Protein AF-A0A0K8RC76-F1 (afdb_monomer_lite)

Organism: Ixodes ricinus (NCBI:txid34613)

Foldseek 3Di:
DLVVLVVPDDLDDDADDPADEAEADAQVQVVVVVCCVVQDHPPVHAYEYAANLHAPHLRSVVSVVVLSVSCVVCVNRYHYHYDPCPDPVNCVVRCVVVSCCVPPNDPVPPDD

Sequence (112 aa):
MVCRLLLEECNIQPVSTPVTVCGDIHGQFYDLEELFRTGGQVPETNYIFLGDFVDRGYYSLETFTRLLTLKAKWPDRITLLRGNYESRQITQVYGFYDECQTKYGQIDKIRT

Structure (mmCIF, N/CA/C/O backbone):
data_AF-A0A0K8RC76-F1
#
_entry.id   AF-A0A0K8RC76-F1
#
loop_
_atom_site.group_PDB
_atom_site.id
_atom_site.type_symbol
_atom_site.label_atom_id
_atom_site.label_alt_id
_atom_site.label_comp_id
_atom_site.label_asym_id
_atom_site.label_entity_id
_atom_site.label_seq_id
_atom_site.pdbx_PDB_ins_code
_atom_site.Cartn_x
_atom_site.Cartn_y
_atom_site.Cartn_z
_atom_site.occupancy
_atom_site.B_iso_or_equiv
_atom_site.auth_seq_id
_atom_site.auth_comp_id
_atom_site.auth_asym_id
_atom_site.auth_atom_id
_atom_site.pdbx_PDB_model_num
ATOM 1 N N . MET A 1 1 ? 13.057 -3.753 9.218 1.00 61.25 1 MET A N 1
ATOM 2 C CA . MET A 1 1 ? 11.941 -3.490 10.153 1.00 61.25 1 MET A CA 1
ATOM 3 C C . MET A 1 1 ? 10.617 -3.934 9.543 1.00 61.25 1 MET A C 1
ATOM 5 O O . MET A 1 1 ? 10.069 -4.911 10.024 1.00 61.25 1 MET A O 1
ATOM 9 N N . VAL A 1 2 ? 10.177 -3.334 8.429 1.00 73.44 2 VAL A N 1
ATOM 10 C CA . VAL A 1 2 ? 8.896 -3.682 7.775 1.00 73.44 2 VAL A CA 1
ATOM 11 C C . VAL A 1 2 ? 8.828 -5.132 7.294 1.00 73.44 2 VAL A C 1
ATOM 13 O O . VAL A 1 2 ? 7.823 -5.788 7.514 1.00 73.44 2 VAL A O 1
ATOM 16 N N . CYS A 1 3 ? 9.919 -5.687 6.752 1.00 74.69 3 CYS A N 1
ATOM 17 C CA . CYS A 1 3 ? 9.930 -7.097 6.349 1.00 74.69 3 CYS A CA 1
ATOM 18 C C . CYS A 1 3 ? 9.644 -8.065 7.507 1.00 74.69 3 CYS A C 1
ATOM 20 O O . CYS A 1 3 ? 9.046 -9.100 7.267 1.00 74.69 3 CYS A O 1
ATOM 22 N N . ARG A 1 4 ? 10.052 -7.752 8.750 1.00 72.44 4 ARG A N 1
ATOM 23 C CA . ARG A 1 4 ? 9.713 -8.605 9.905 1.00 72.44 4 ARG A CA 1
ATOM 24 C C . ARG A 1 4 ? 8.228 -8.514 10.238 1.00 72.44 4 ARG A C 1
ATOM 26 O O . ARG A 1 4 ? 7.613 -9.553 10.399 1.00 72.44 4 ARG A O 1
ATOM 33 N N . LEU A 1 5 ? 7.667 -7.302 10.235 1.00 78.44 5 LEU A N 1
ATOM 34 C CA . LEU A 1 5 ? 6.230 -7.091 10.448 1.00 78.44 5 LEU A CA 1
ATOM 35 C C . LEU A 1 5 ? 5.397 -7.898 9.443 1.00 78.44 5 LEU A C 1
ATOM 37 O O . LEU A 1 5 ? 4.496 -8.620 9.838 1.00 78.44 5 LEU A O 1
ATOM 41 N N . LEU A 1 6 ? 5.756 -7.845 8.157 1.00 78.62 6 LEU A N 1
ATOM 42 C CA . LEU A 1 6 ? 5.054 -8.592 7.107 1.00 78.62 6 LEU A CA 1
ATOM 43 C C . LEU A 1 6 ? 5.265 -10.116 7.190 1.00 78.62 6 LEU A C 1
ATOM 45 O O . LEU A 1 6 ? 4.425 -10.870 6.719 1.00 78.62 6 LEU A O 1
ATOM 49 N N . LEU A 1 7 ? 6.385 -10.587 7.750 1.00 77.44 7 LEU A N 1
ATOM 50 C CA . LEU A 1 7 ? 6.650 -12.022 7.938 1.00 77.44 7 LEU A CA 1
ATOM 51 C C . LEU A 1 7 ? 5.913 -12.608 9.148 1.00 77.44 7 LEU A C 1
ATOM 53 O O . LEU A 1 7 ? 5.631 -13.802 9.166 1.00 77.44 7 LEU A O 1
ATOM 57 N N . GLU A 1 8 ? 5.652 -11.789 10.163 1.00 82.25 8 GLU A N 1
ATOM 58 C CA . GLU A 1 8 ? 4.896 -12.174 11.361 1.00 82.25 8 GLU A CA 1
ATOM 59 C C . GLU A 1 8 ? 3.378 -12.170 11.107 1.00 82.25 8 GLU A C 1
ATOM 61 O O . GLU A 1 8 ? 2.611 -12.767 11.863 1.00 82.25 8 GLU A O 1
ATOM 66 N N . GLU A 1 9 ? 2.939 -11.526 10.026 1.00 83.25 9 GLU A N 1
ATOM 67 C CA . GLU A 1 9 ? 1.543 -11.444 9.626 1.00 83.25 9 GLU A CA 1
ATOM 68 C C . GLU A 1 9 ? 0.983 -12.777 9.106 1.00 83.25 9 GLU A C 1
ATOM 70 O O . GLU A 1 9 ? 1.600 -13.504 8.329 1.00 83.25 9 GLU A O 1
ATOM 75 N N . CYS A 1 10 ? -0.245 -13.095 9.522 1.00 83.38 10 CYS A N 1
ATOM 76 C CA . CYS A 1 10 ? -0.993 -14.238 9.009 1.00 83.38 10 CYS A CA 1
ATOM 77 C C . CYS A 1 10 ? -1.355 -14.062 7.526 1.00 83.38 10 CYS A C 1
ATOM 79 O O . CYS A 1 10 ? -1.639 -12.956 7.066 1.00 83.38 10 CYS A O 1
ATOM 81 N N . ASN A 1 11 ? -1.474 -15.181 6.805 1.00 82.62 11 ASN A N 1
ATOM 82 C CA . ASN A 1 11 ? -1.929 -15.194 5.406 1.00 82.62 11 ASN A CA 1
ATOM 83 C C . ASN A 1 11 ? -3.331 -14.587 5.220 1.00 82.62 11 ASN A C 1
ATOM 85 O O . ASN A 1 11 ? -3.655 -14.096 4.143 1.00 82.62 11 ASN A O 1
ATOM 89 N N . ILE A 1 12 ? -4.170 -14.653 6.259 1.00 84.75 12 ILE A N 1
ATOM 90 C CA . ILE A 1 12 ? -5.499 -14.043 6.298 1.00 84.75 12 ILE A CA 1
ATOM 91 C C . ILE A 1 12 ? -5.464 -12.968 7.378 1.00 84.75 12 ILE A C 1
ATOM 93 O O . ILE A 1 12 ? -5.283 -13.279 8.555 1.00 84.75 12 ILE A O 1
ATOM 97 N N . GLN A 1 13 ? -5.630 -11.715 6.965 1.00 84.38 13 GLN A N 1
ATOM 98 C CA . GLN A 1 13 ? -5.623 -10.566 7.862 1.00 84.38 13 GLN A CA 1
ATOM 99 C C . GLN A 1 13 ? -7.056 -10.212 8.274 1.00 84.38 13 GLN A C 1
ATOM 101 O O . GLN A 1 13 ? -7.863 -9.870 7.405 1.00 84.38 13 GLN A O 1
ATOM 106 N N . PRO A 1 14 ? -7.412 -10.300 9.569 1.00 86.06 14 PRO A N 1
ATOM 107 C CA . PRO A 1 14 ? -8.691 -9.796 10.044 1.00 86.06 14 PRO A CA 1
ATOM 108 C C . PRO A 1 14 ? -8.673 -8.264 10.014 1.00 86.06 14 PRO A C 1
ATOM 110 O O . PRO A 1 14 ? -7.745 -7.642 10.527 1.00 86.06 14 PRO A O 1
ATOM 113 N N . VAL A 1 15 ? -9.701 -7.648 9.427 1.00 86.75 15 VAL A N 1
ATOM 114 C CA . VAL A 1 15 ? -9.781 -6.186 9.281 1.00 86.75 15 VAL A CA 1
ATOM 115 C C . VAL A 1 15 ? -11.105 -5.671 9.830 1.00 86.75 15 VAL A C 1
ATOM 117 O O . VAL A 1 15 ? -12.162 -6.239 9.558 1.00 86.75 15 VAL A O 1
ATOM 120 N N . SER A 1 16 ? -11.043 -4.590 10.607 1.00 85.69 16 SER A N 1
ATOM 121 C CA . SER A 1 16 ? -12.209 -3.982 11.253 1.00 85.69 16 SER A CA 1
ATOM 122 C C . SER A 1 16 ? -12.716 -2.778 10.464 1.00 85.69 16 SER A C 1
ATOM 124 O O . SER A 1 16 ? -11.946 -1.899 10.078 1.00 85.69 16 SER A O 1
ATOM 126 N N . THR A 1 17 ? -14.030 -2.712 10.261 1.00 87.50 17 THR A N 1
ATOM 127 C CA . THR A 1 17 ? -14.698 -1.580 9.607 1.00 87.50 17 THR A CA 1
ATOM 128 C C . THR A 1 17 ? -14.747 -0.343 10.516 1.00 87.50 17 THR A C 1
ATOM 130 O O . THR A 1 17 ? -14.835 -0.507 11.736 1.00 87.50 17 THR A O 1
ATOM 133 N N . PRO A 1 18 ? -14.795 0.883 9.962 1.00 90.38 18 PRO A N 1
ATOM 134 C CA . PRO A 1 18 ? -14.778 1.225 8.535 1.00 90.38 18 PRO A CA 1
ATOM 135 C C . PRO A 1 18 ? -13.375 1.100 7.920 1.00 90.38 18 PRO A C 1
ATOM 137 O O . PRO A 1 18 ? -12.371 1.290 8.605 1.00 90.38 18 PRO A O 1
ATOM 140 N N . VAL A 1 19 ? -13.310 0.755 6.631 1.00 91.44 19 VAL A N 1
ATOM 141 C CA . VAL A 1 19 ? -12.050 0.562 5.901 1.00 91.44 19 VAL A CA 1
ATOM 142 C C . VAL A 1 19 ? -12.193 0.990 4.445 1.00 91.44 19 VAL A C 1
ATOM 144 O O . VAL A 1 19 ? -13.233 0.757 3.828 1.00 91.44 19 VAL A O 1
ATOM 147 N N . THR A 1 20 ? -11.140 1.592 3.903 1.00 93.31 20 THR A N 1
ATOM 148 C CA . THR A 1 20 ? -11.031 1.960 2.492 1.00 93.31 20 THR A CA 1
ATOM 149 C C . THR A 1 20 ? -10.229 0.889 1.763 1.00 93.31 20 THR A C 1
ATOM 151 O O . THR A 1 20 ? -9.080 0.610 2.110 1.00 93.31 20 THR A O 1
ATOM 154 N N . VAL A 1 21 ? -10.840 0.264 0.757 1.00 91.94 21 VAL A N 1
ATOM 155 C CA . VAL A 1 21 ? -10.200 -0.778 -0.056 1.00 91.94 21 VAL A CA 1
ATOM 156 C C . VAL A 1 21 ? -9.664 -0.156 -1.339 1.00 91.94 21 VAL A C 1
ATOM 158 O O . VAL A 1 21 ? -10.400 0.517 -2.057 1.00 91.94 21 VAL A O 1
ATOM 161 N N . CYS A 1 22 ? -8.387 -0.391 -1.617 1.00 92.12 22 CYS A N 1
ATOM 162 C CA . CYS A 1 22 ? -7.654 0.156 -2.751 1.00 92.12 22 CYS A CA 1
ATOM 163 C C . CYS A 1 22 ? -7.194 -0.984 -3.660 1.00 92.12 22 CYS A C 1
ATOM 165 O O . CYS A 1 22 ? -6.632 -1.971 -3.179 1.00 92.12 22 CYS A O 1
ATOM 167 N N . GLY A 1 23 ? -7.447 -0.839 -4.959 1.00 89.06 23 GLY A N 1
ATOM 168 C CA . GLY A 1 23 ? -6.955 -1.755 -5.986 1.00 89.06 23 GLY A CA 1
ATOM 169 C C . GLY A 1 23 ? -5.549 -1.392 -6.462 1.00 89.06 23 GLY A C 1
ATOM 170 O O . GLY A 1 23 ? -4.771 -0.780 -5.728 1.00 89.06 23 GLY A O 1
ATOM 171 N N . ASP A 1 24 ? -5.269 -1.769 -7.702 1.00 85.88 24 ASP A N 1
ATOM 172 C CA . ASP A 1 24 ? -3.971 -1.654 -8.365 1.00 85.88 24 ASP A CA 1
ATOM 173 C C . ASP A 1 24 ? -3.488 -0.195 -8.434 1.00 85.88 24 ASP A C 1
ATOM 175 O O . ASP A 1 24 ? -4.263 0.718 -8.737 1.00 85.88 24 ASP A O 1
ATOM 179 N N . ILE A 1 25 ? -2.193 0.027 -8.179 1.00 84.25 25 ILE A N 1
ATOM 180 C CA . ILE A 1 25 ? -1.569 1.362 -8.248 1.00 84.25 25 ILE A CA 1
ATOM 181 C C . ILE A 1 25 ? -0.597 1.468 -9.424 1.00 84.25 25 ILE A C 1
ATOM 183 O O . ILE A 1 25 ? -0.485 2.537 -10.022 1.00 84.25 25 ILE A O 1
ATOM 187 N N . HIS A 1 26 ? 0.132 0.394 -9.748 1.00 85.44 26 HIS A N 1
ATOM 188 C CA . HIS A 1 26 ? 1.056 0.348 -10.888 1.00 85.44 26 HIS A CA 1
ATOM 189 C C . HIS A 1 26 ? 2.034 1.540 -10.963 1.00 85.44 26 HIS A C 1
ATOM 191 O O . HIS A 1 26 ? 2.209 2.176 -12.004 1.00 85.44 26 HIS A O 1
ATOM 197 N N . GLY A 1 27 ? 2.660 1.895 -9.837 1.00 78.50 27 GLY A N 1
ATOM 198 C CA . GLY A 1 27 ? 3.662 2.964 -9.779 1.00 78.50 27 GLY A CA 1
ATOM 199 C C . GLY A 1 27 ? 3.154 4.380 -10.080 1.00 78.50 27 GLY A C 1
ATOM 200 O O . GLY A 1 27 ? 3.956 5.258 -10.417 1.00 78.50 27 GLY A O 1
ATOM 201 N N . GLN A 1 28 ? 1.848 4.624 -9.957 1.00 85.50 28 GLN A N 1
ATOM 202 C CA . GLN A 1 28 ? 1.226 5.944 -10.082 1.00 85.50 28 GLN A CA 1
ATOM 203 C C . GLN A 1 28 ? 1.259 6.717 -8.750 1.00 85.50 28 GLN A C 1
ATOM 205 O O . GLN A 1 28 ? 0.256 6.866 -8.054 1.00 85.50 28 GLN A O 1
ATOM 210 N N . PHE A 1 29 ? 2.435 7.234 -8.385 1.00 87.75 29 PHE A N 1
ATOM 211 C CA . PHE A 1 29 ? 2.658 7.872 -7.079 1.00 87.75 29 PHE A CA 1
ATOM 212 C C . PHE A 1 29 ? 1.726 9.062 -6.782 1.00 87.75 29 PHE A C 1
ATOM 214 O O . PHE A 1 29 ? 1.234 9.205 -5.665 1.00 87.75 29 PHE A O 1
ATOM 221 N N . TYR A 1 30 ? 1.466 9.923 -7.768 1.00 89.62 30 TYR A N 1
ATOM 222 C CA . TYR A 1 30 ? 0.616 11.101 -7.566 1.00 89.62 30 TYR A CA 1
ATOM 223 C C . TYR A 1 30 ? -0.855 10.731 -7.355 1.00 89.62 30 TYR A C 1
ATOM 225 O O . TYR A 1 30 ? -1.524 11.349 -6.529 1.00 89.62 30 TYR A O 1
ATOM 233 N N . ASP A 1 31 ? -1.327 9.685 -8.036 1.00 89.38 31 ASP A N 1
ATOM 234 C CA . ASP A 1 31 ? -2.684 9.168 -7.857 1.00 89.38 31 ASP A CA 1
ATOM 235 C C . ASP A 1 31 ? -2.846 8.511 -6.479 1.00 89.38 31 ASP A C 1
ATOM 237 O O . ASP A 1 31 ? -3.891 8.650 -5.846 1.00 89.38 31 ASP A O 1
ATOM 241 N N . LEU A 1 32 ? -1.788 7.878 -5.953 1.00 89.88 32 LEU A N 1
ATOM 242 C CA . LEU A 1 32 ? -1.767 7.373 -4.578 1.00 89.88 32 LEU A CA 1
ATOM 243 C C . LEU A 1 32 ? -1.914 8.502 -3.541 1.00 89.88 32 LEU A C 1
ATOM 245 O O . LEU A 1 32 ? -2.652 8.353 -2.567 1.00 89.88 32 LEU A O 1
ATOM 249 N N . GLU A 1 33 ? -1.240 9.640 -3.720 1.00 91.44 33 GLU A N 1
ATOM 250 C CA . GLU A 1 33 ? -1.413 10.774 -2.802 1.00 91.44 33 GLU A CA 1
ATOM 251 C C . GLU A 1 33 ? -2.829 11.366 -2.892 1.00 91.44 33 GLU A C 1
ATOM 253 O O . GLU A 1 33 ? -3.414 11.711 -1.863 1.00 91.44 33 GLU A O 1
ATOM 258 N N . GLU A 1 34 ? -3.425 11.423 -4.086 1.00 91.88 34 GLU A N 1
ATOM 259 C CA . GLU A 1 34 ? -4.812 11.875 -4.252 1.00 91.88 34 GLU A CA 1
ATOM 260 C C . GLU A 1 34 ? -5.823 10.897 -3.632 1.00 91.88 34 GLU A C 1
ATOM 262 O O . GLU A 1 34 ? -6.808 11.317 -3.015 1.00 91.88 34 GLU A O 1
ATOM 267 N N . LEU A 1 35 ? -5.542 9.593 -3.697 1.00 91.62 35 LEU A N 1
ATOM 268 C CA . LEU A 1 35 ? -6.312 8.563 -3.007 1.00 91.62 35 LEU A CA 1
ATOM 269 C C . LEU A 1 35 ? -6.327 8.815 -1.496 1.00 91.62 35 LEU A C 1
ATOM 271 O O . LEU A 1 35 ? -7.398 8.775 -0.894 1.00 91.62 35 LEU A O 1
ATOM 275 N N . PHE A 1 36 ? -5.190 9.153 -0.881 1.00 91.00 36 PHE A N 1
ATOM 276 C CA . PHE A 1 36 ? -5.155 9.500 0.546 1.00 91.00 36 PHE A CA 1
ATOM 277 C C . PHE A 1 36 ? -5.880 10.813 0.867 1.00 91.00 36 PHE A C 1
ATOM 279 O O . PHE A 1 36 ? -6.453 10.951 1.949 1.00 91.00 36 PHE A O 1
ATOM 286 N N . ARG A 1 37 ? -5.885 11.784 -0.054 1.00 90.38 37 ARG A N 1
ATOM 287 C CA . ARG A 1 37 ? -6.651 13.031 0.117 1.00 90.38 37 ARG A CA 1
ATOM 288 C C . ARG A 1 37 ? -8.157 12.799 0.053 1.00 90.38 37 ARG A C 1
ATOM 290 O O . ARG A 1 37 ? -8.887 13.435 0.807 1.00 90.38 37 ARG A O 1
ATOM 297 N N . THR A 1 38 ? -8.602 11.889 -0.810 1.00 91.69 38 THR A N 1
ATOM 298 C CA . THR A 1 38 ? -10.026 11.595 -1.029 1.00 91.69 38 THR A CA 1
ATOM 299 C C . THR A 1 38 ? -10.572 10.591 -0.014 1.00 91.69 38 THR A C 1
ATOM 301 O O . THR A 1 38 ? -11.661 10.781 0.519 1.00 91.69 38 THR A O 1
ATOM 304 N N . GLY A 1 39 ? -9.819 9.526 0.268 1.00 86.62 39 GLY A N 1
ATOM 305 C CA . GLY A 1 39 ? -10.214 8.451 1.180 1.00 86.62 39 GLY A CA 1
ATOM 306 C C . GLY A 1 39 ? -10.066 8.800 2.660 1.00 86.62 39 GLY A C 1
ATOM 307 O O . GLY A 1 39 ? -10.685 8.146 3.493 1.00 86.62 39 GLY A O 1
ATOM 308 N N . GLY A 1 40 ? -9.285 9.835 2.986 1.00 91.12 40 GLY A N 1
ATOM 309 C CA . GLY A 1 40 ? -8.998 10.263 4.353 1.00 91.12 40 GLY A CA 1
ATOM 310 C C . GLY A 1 40 ? -7.571 9.927 4.784 1.00 91.12 40 GLY A C 1
ATOM 311 O O . GLY A 1 40 ? -6.986 8.924 4.373 1.00 91.12 40 GLY A O 1
ATOM 312 N N . GLN A 1 41 ? -6.978 10.773 5.622 1.00 88.06 41 GLN A N 1
ATOM 313 C CA . GLN A 1 41 ? -5.604 10.557 6.068 1.00 88.06 41 GLN A CA 1
ATOM 314 C C . GLN A 1 41 ? -5.509 9.436 7.116 1.00 88.06 41 GLN A C 1
ATOM 316 O O . GLN A 1 41 ? -6.472 9.075 7.795 1.00 88.06 41 GLN A O 1
ATOM 321 N N . VAL A 1 42 ? -4.320 8.842 7.190 1.00 86.00 42 VAL A N 1
ATOM 322 C CA . VAL A 1 42 ? -3.927 7.876 8.221 1.00 86.00 42 VAL A CA 1
ATOM 323 C C . VAL A 1 42 ? -3.388 8.690 9.405 1.00 86.00 42 VAL A C 1
ATOM 325 O O . VAL A 1 42 ? -2.540 9.560 9.168 1.00 86.00 42 VAL A O 1
ATOM 328 N N . PRO A 1 43 ? -3.784 8.410 10.663 1.00 87.50 43 PRO A N 1
ATOM 329 C CA . PRO A 1 43 ? -4.406 7.177 11.173 1.00 87.50 43 PRO A CA 1
ATOM 330 C C . PRO A 1 43 ? -5.937 7.140 11.256 1.00 87.50 43 PRO A C 1
ATOM 332 O O . PRO A 1 43 ? -6.479 6.140 11.727 1.00 87.50 43 PRO A O 1
ATOM 335 N N . GLU A 1 44 ? -6.638 8.195 10.857 1.00 89.00 44 GLU A N 1
ATOM 336 C CA . GLU A 1 44 ? -8.090 8.307 11.037 1.00 89.00 44 GLU A CA 1
ATOM 337 C C . GLU A 1 44 ? -8.863 7.287 10.188 1.00 89.00 44 GLU A C 1
ATOM 339 O O . GLU A 1 44 ? -9.952 6.861 10.571 1.00 89.00 44 GLU A O 1
ATOM 344 N N . THR A 1 45 ? -8.277 6.864 9.064 1.00 90.00 45 THR A N 1
ATOM 345 C CA . THR A 1 45 ? -8.857 5.893 8.129 1.00 90.00 45 THR A CA 1
ATOM 346 C C . THR A 1 45 ? -8.014 4.619 8.054 1.00 90.00 45 THR A C 1
ATOM 348 O O . THR A 1 45 ? -6.788 4.679 7.932 1.00 90.00 45 THR A O 1
ATOM 351 N N . ASN A 1 46 ? -8.671 3.455 8.101 1.00 92.00 46 ASN A N 1
ATOM 352 C CA . ASN A 1 46 ? -8.030 2.163 7.846 1.00 92.00 46 ASN A CA 1
ATOM 353 C C . ASN A 1 46 ? -7.961 1.908 6.335 1.00 92.00 46 ASN A C 1
ATOM 355 O O . ASN A 1 46 ? -8.941 2.157 5.632 1.00 92.00 46 ASN A O 1
ATOM 359 N N . TYR A 1 47 ? -6.861 1.335 5.853 1.00 93.56 47 TYR A N 1
ATOM 360 C CA . TYR A 1 47 ? -6.674 1.014 4.440 1.00 93.56 47 TYR A CA 1
ATOM 361 C C . TYR A 1 47 ? -6.325 -0.453 4.219 1.00 93.56 47 TYR A C 1
ATOM 363 O O . TYR A 1 47 ? -5.469 -1.007 4.910 1.00 93.56 47 TYR A O 1
ATOM 371 N N . ILE A 1 48 ? -6.935 -1.049 3.196 1.00 93.00 48 ILE A N 1
ATOM 3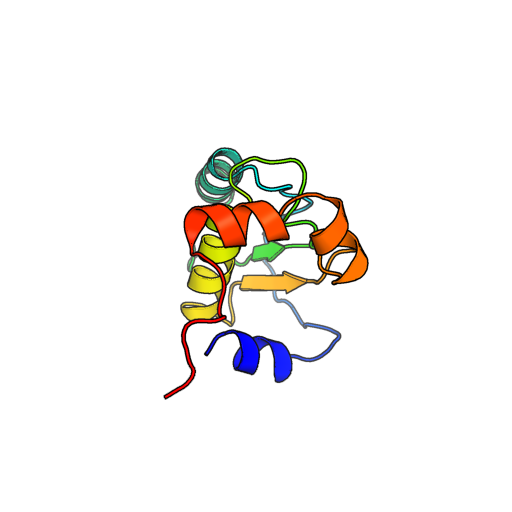72 C CA . ILE A 1 48 ? -6.534 -2.339 2.630 1.00 93.00 48 ILE A CA 1
ATOM 373 C C . ILE A 1 48 ? -6.100 -2.090 1.195 1.00 93.00 48 ILE A C 1
ATOM 375 O O . ILE A 1 48 ? -6.902 -1.627 0.390 1.00 93.00 48 ILE A O 1
ATOM 379 N N . PHE A 1 49 ? -4.864 -2.441 0.866 1.00 92.00 49 PHE A N 1
ATOM 380 C CA . PHE A 1 49 ? -4.398 -2.461 -0.512 1.00 92.00 49 PHE A CA 1
ATOM 381 C C . PHE A 1 49 ? -4.319 -3.897 -1.021 1.00 92.00 49 PHE A C 1
ATOM 383 O O . PHE A 1 49 ? -3.762 -4.763 -0.344 1.00 92.00 49 PHE A O 1
ATOM 390 N N . LEU A 1 50 ? -4.879 -4.139 -2.205 1.00 88.31 50 LEU A N 1
ATOM 391 C CA . LEU A 1 50 ? -5.057 -5.479 -2.767 1.00 88.31 50 LEU A CA 1
ATOM 392 C C . LEU A 1 50 ? -3.829 -6.028 -3.518 1.00 88.31 50 LEU A C 1
ATOM 394 O O . LEU A 1 50 ? -3.829 -7.208 -3.856 1.00 88.31 50 LEU A O 1
ATOM 398 N N . GLY A 1 51 ? -2.782 -5.224 -3.717 1.00 83.69 51 GLY A N 1
ATOM 399 C CA . GLY A 1 51 ? -1.564 -5.619 -4.430 1.00 83.69 51 GLY A CA 1
ATOM 400 C C . GLY A 1 51 ? -1.320 -4.772 -5.675 1.00 83.69 51 GLY A C 1
ATOM 401 O O . GLY A 1 51 ? -1.909 -3.701 -5.811 1.00 83.69 51 GLY A O 1
ATOM 402 N N . ASP A 1 52 ? -0.437 -5.241 -6.558 1.00 81.12 52 ASP A N 1
ATOM 403 C CA . ASP A 1 52 ? -0.086 -4.587 -7.825 1.00 81.12 52 ASP A CA 1
ATOM 404 C C . ASP A 1 52 ? 0.370 -3.127 -7.630 1.00 81.12 52 ASP A C 1
ATOM 406 O O . ASP A 1 52 ? -0.073 -2.165 -8.267 1.00 81.12 52 ASP A O 1
ATOM 410 N N . PHE A 1 53 ? 1.302 -2.972 -6.689 1.00 77.44 53 PHE A N 1
ATOM 411 C CA . PHE A 1 53 ? 1.913 -1.698 -6.317 1.00 77.44 53 PHE A CA 1
ATOM 412 C C . PHE A 1 53 ? 2.917 -1.215 -7.363 1.00 77.44 53 PHE A C 1
ATOM 414 O O . PHE A 1 53 ? 3.111 -0.009 -7.542 1.00 77.44 53 PHE A O 1
ATOM 421 N N . VAL A 1 54 ? 3.593 -2.173 -7.997 1.00 69.12 54 VAL A N 1
ATOM 422 C CA . VAL A 1 54 ? 4.745 -1.974 -8.878 1.00 69.12 54 VAL A CA 1
ATOM 423 C C . VAL A 1 54 ? 4.399 -2.279 -10.337 1.00 69.12 54 VAL A C 1
ATOM 425 O O . VAL A 1 54 ? 3.354 -2.857 -10.638 1.00 69.12 54 VAL A O 1
ATOM 428 N N . ASP A 1 55 ? 5.320 -1.896 -11.220 1.00 64.62 55 ASP A N 1
ATOM 429 C CA . ASP A 1 55 ? 5.289 -2.067 -12.674 1.00 64.62 55 ASP A CA 1
ATOM 430 C C . ASP A 1 55 ? 4.351 -1.100 -13.423 1.00 64.62 55 ASP A C 1
ATOM 432 O O . ASP A 1 55 ? 3.396 -0.557 -12.878 1.00 64.62 55 ASP A O 1
ATOM 436 N N . ARG A 1 56 ? 4.665 -0.864 -14.707 1.00 66.62 56 ARG A N 1
ATOM 437 C CA . ARG A 1 56 ? 4.029 0.081 -15.661 1.00 66.62 56 ARG A CA 1
ATOM 438 C C . ARG A 1 56 ? 4.239 1.578 -15.390 1.00 66.62 56 ARG A C 1
ATOM 440 O O . ARG A 1 56 ? 4.351 2.331 -16.356 1.00 66.62 56 ARG A O 1
ATOM 447 N N . GLY A 1 57 ? 4.317 2.011 -14.135 1.00 66.00 57 GLY A N 1
ATOM 448 C CA . GLY A 1 57 ? 4.582 3.405 -13.759 1.00 66.00 57 GLY A CA 1
ATOM 449 C C . GLY A 1 57 ? 6.064 3.720 -13.524 1.00 66.00 57 GLY A C 1
ATOM 450 O O . GLY A 1 57 ? 6.826 2.877 -13.057 1.00 66.00 57 GLY A O 1
ATOM 451 N N . TYR A 1 58 ? 6.465 4.970 -13.788 1.00 73.50 58 TYR A N 1
ATOM 452 C CA . TYR A 1 58 ? 7.839 5.474 -13.583 1.00 73.50 58 TYR A CA 1
ATOM 453 C C . TYR A 1 58 ? 8.208 5.754 -12.112 1.00 73.50 58 TYR A C 1
ATOM 455 O O . TYR A 1 58 ? 9.364 6.071 -11.820 1.00 73.50 58 TYR A O 1
ATOM 463 N N . TYR A 1 59 ? 7.228 5.681 -11.203 1.00 81.81 59 TYR A N 1
ATOM 464 C CA . TYR A 1 59 ? 7.378 5.989 -9.777 1.00 81.81 59 TYR A CA 1
ATOM 465 C C . TYR A 1 59 ? 7.002 4.792 -8.892 1.00 81.81 59 TYR A C 1
ATOM 467 O O . TYR A 1 59 ? 6.414 4.945 -7.813 1.00 81.81 59 TYR A O 1
ATOM 475 N N . SER A 1 60 ? 7.298 3.575 -9.361 1.00 79.56 60 SER A N 1
ATOM 476 C CA . SER A 1 60 ? 7.011 2.336 -8.625 1.00 79.56 60 SER A CA 1
ATOM 477 C C . SER A 1 60 ? 7.775 2.294 -7.304 1.00 79.56 60 SER A C 1
ATOM 479 O O . SER A 1 60 ? 7.231 1.897 -6.271 1.00 79.56 60 SER A O 1
ATOM 481 N N . LEU A 1 61 ? 9.016 2.781 -7.306 1.00 81.44 61 LEU A N 1
ATOM 482 C CA . LEU A 1 61 ? 9.848 2.853 -6.116 1.00 81.44 61 LEU A CA 1
ATOM 483 C C . LEU A 1 61 ? 9.279 3.800 -5.048 1.00 81.44 61 LEU A C 1
ATOM 485 O O . LEU A 1 61 ? 9.203 3.438 -3.870 1.00 81.44 61 LEU A O 1
ATOM 489 N N . GLU A 1 62 ? 8.889 5.009 -5.439 1.00 85.62 62 GLU A N 1
ATOM 490 C CA . GLU A 1 62 ? 8.329 6.020 -4.544 1.00 85.62 62 GLU A CA 1
ATOM 491 C C . GLU A 1 62 ? 7.000 5.535 -3.956 1.00 85.62 62 GLU A C 1
ATOM 493 O O . GLU A 1 62 ? 6.791 5.614 -2.742 1.00 85.62 62 GLU A O 1
ATOM 498 N N . THR A 1 63 ? 6.151 4.947 -4.803 1.00 87.38 63 THR A N 1
ATOM 499 C CA . THR A 1 63 ? 4.869 4.336 -4.422 1.00 87.38 63 THR A CA 1
ATOM 500 C C . THR A 1 63 ? 5.072 3.253 -3.366 1.00 87.38 63 THR A C 1
ATOM 502 O O . THR A 1 63 ? 4.484 3.307 -2.282 1.00 87.38 63 THR A O 1
ATOM 505 N N . PHE A 1 64 ? 5.965 2.297 -3.627 1.00 86.19 64 PHE A N 1
ATOM 506 C CA . PHE A 1 64 ? 6.217 1.198 -2.703 1.00 86.19 64 PHE A CA 1
ATOM 507 C C . PHE A 1 64 ? 6.858 1.677 -1.391 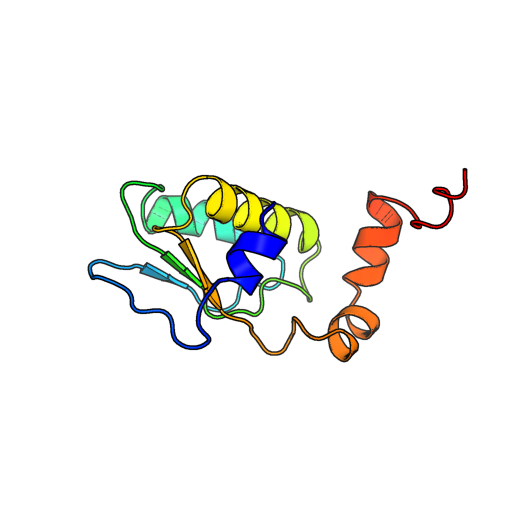1.00 86.19 64 PHE A C 1
ATOM 509 O O . PHE A 1 64 ? 6.437 1.282 -0.302 1.00 86.19 64 PHE A O 1
ATOM 516 N N . THR A 1 65 ? 7.825 2.595 -1.465 1.00 86.88 65 THR A N 1
ATOM 517 C CA . THR A 1 65 ? 8.490 3.172 -0.284 1.00 86.88 65 THR A CA 1
ATOM 518 C C . THR A 1 65 ? 7.499 3.914 0.613 1.00 86.88 65 THR A C 1
ATOM 520 O O . THR A 1 65 ? 7.549 3.793 1.844 1.00 86.88 65 THR A O 1
ATOM 523 N N . ARG A 1 66 ? 6.561 4.654 0.014 1.00 90.19 66 ARG A N 1
ATOM 524 C CA . ARG A 1 66 ? 5.493 5.352 0.732 1.00 90.19 66 ARG A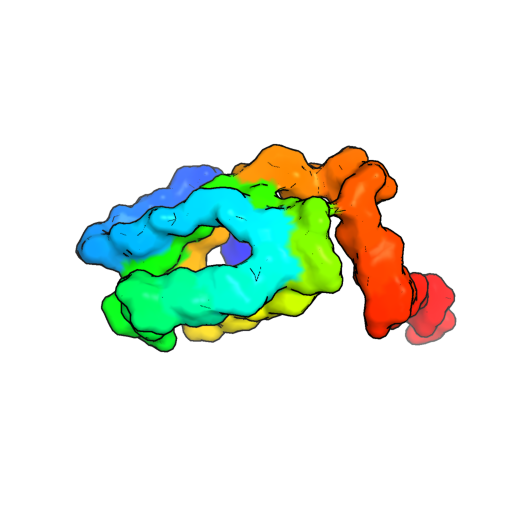 CA 1
ATOM 525 C C . ARG A 1 66 ? 4.610 4.375 1.502 1.00 90.19 66 ARG A C 1
ATOM 527 O O . ARG A 1 66 ? 4.430 4.559 2.706 1.00 90.19 66 ARG A O 1
ATOM 534 N N . LEU A 1 67 ? 4.141 3.311 0.853 1.00 89.25 67 LEU A N 1
ATOM 535 C CA . LEU A 1 67 ? 3.311 2.276 1.480 1.00 89.25 67 LEU A CA 1
ATOM 536 C C . LEU A 1 67 ? 4.041 1.556 2.620 1.00 89.25 67 LEU A C 1
ATOM 538 O O . LEU A 1 67 ? 3.483 1.402 3.708 1.00 89.25 67 LEU A O 1
ATOM 542 N N . LEU A 1 68 ? 5.313 1.192 2.424 1.00 89.06 68 LEU A N 1
ATOM 543 C CA . LEU A 1 68 ? 6.127 0.576 3.477 1.00 89.06 68 LEU A CA 1
ATOM 544 C C . LEU A 1 68 ? 6.305 1.499 4.686 1.00 89.06 68 LEU A C 1
ATOM 546 O O . LEU A 1 68 ? 6.249 1.038 5.826 1.00 89.06 68 LEU A O 1
ATOM 550 N N . THR A 1 69 ? 6.502 2.799 4.459 1.00 90.62 69 THR A N 1
ATOM 551 C CA . THR A 1 69 ? 6.655 3.782 5.542 1.00 90.62 69 THR A CA 1
ATOM 552 C C . THR A 1 69 ? 5.358 3.938 6.336 1.00 90.62 69 THR A C 1
ATOM 554 O O . THR A 1 69 ? 5.389 3.995 7.566 1.00 90.62 69 THR A O 1
ATOM 557 N N . LEU A 1 70 ? 4.208 3.955 5.655 1.00 90.31 70 LEU A N 1
ATOM 558 C CA . LEU A 1 70 ? 2.900 3.995 6.312 1.00 90.31 70 LEU A CA 1
ATOM 559 C C . LEU A 1 70 ? 2.646 2.720 7.123 1.00 90.31 70 LEU A C 1
ATOM 561 O O . LEU A 1 70 ? 2.250 2.816 8.283 1.00 90.31 70 LEU A O 1
ATOM 565 N N . LYS A 1 71 ? 2.968 1.545 6.569 1.00 89.81 71 LYS A N 1
ATOM 566 C CA . LYS A 1 71 ? 2.889 0.260 7.280 1.00 89.81 71 LYS A CA 1
ATOM 567 C C . LYS A 1 71 ? 3.800 0.218 8.508 1.00 89.81 71 LYS A C 1
ATOM 569 O O . LYS A 1 71 ? 3.404 -0.294 9.547 1.00 89.81 71 LYS A O 1
ATOM 574 N N . ALA A 1 72 ? 5.005 0.781 8.411 1.00 88.81 72 ALA A N 1
ATOM 575 C CA . ALA A 1 72 ? 5.940 0.868 9.530 1.00 88.81 72 ALA A CA 1
ATOM 576 C C . AL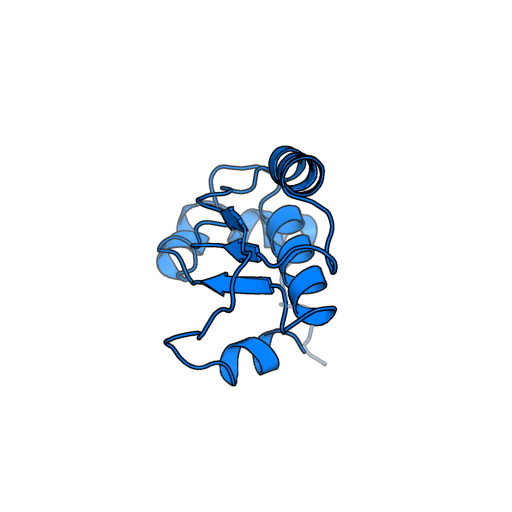A A 1 72 ? 5.406 1.740 10.672 1.00 88.81 72 ALA A C 1
ATOM 578 O O . ALA A 1 72 ? 5.639 1.440 11.840 1.00 88.81 72 ALA A O 1
ATOM 579 N N . LYS A 1 73 ? 4.734 2.842 10.325 1.00 91.00 73 LYS A N 1
ATOM 580 C CA . LYS A 1 73 ? 4.247 3.829 11.290 1.00 91.00 73 LYS A CA 1
ATOM 581 C C . LYS A 1 73 ? 2.903 3.439 11.905 1.00 91.00 73 LYS A C 1
ATOM 583 O O . LYS A 1 73 ? 2.680 3.715 13.080 1.00 91.00 73 LYS A O 1
ATOM 588 N N . TRP A 1 74 ? 2.032 2.798 11.129 1.00 90.88 74 TRP A N 1
ATOM 589 C CA . TRP A 1 74 ? 0.691 2.385 11.545 1.00 90.88 74 TRP A CA 1
ATOM 590 C C . TRP A 1 74 ? 0.376 0.955 11.077 1.00 90.88 74 TRP A C 1
ATOM 592 O O . TRP A 1 74 ? -0.473 0.761 10.199 1.00 90.88 74 TRP A O 1
ATOM 602 N N . PRO A 1 75 ? 1.047 -0.058 11.654 1.00 87.44 75 PRO A N 1
ATOM 603 C CA . PRO A 1 75 ? 0.913 -1.449 11.224 1.00 87.44 75 PRO A CA 1
ATOM 604 C C . PRO A 1 75 ? -0.520 -1.976 11.340 1.00 87.44 75 PRO A C 1
ATOM 606 O O . PRO A 1 75 ? -0.949 -2.720 10.462 1.00 87.44 75 PRO A O 1
ATOM 609 N N . ASP A 1 76 ? -1.274 -1.521 12.343 1.00 87.12 76 ASP A N 1
ATOM 610 C CA . ASP A 1 76 ? -2.655 -1.954 12.607 1.00 87.12 76 ASP A CA 1
ATOM 611 C C . ASP A 1 76 ? -3.705 -1.255 11.724 1.00 87.12 76 ASP A C 1
ATOM 613 O O . ASP A 1 76 ? -4.886 -1.594 11.768 1.00 87.12 76 ASP A O 1
ATOM 617 N N . ARG A 1 77 ? -3.303 -0.230 1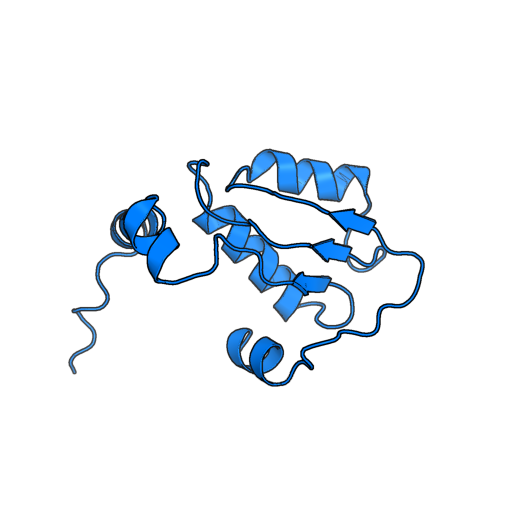0.958 1.00 89.56 77 ARG A N 1
ATOM 618 C CA . ARG A 1 77 ? -4.207 0.603 10.138 1.00 89.56 77 ARG A CA 1
ATOM 619 C C . ARG A 1 77 ? -4.034 0.384 8.641 1.00 89.56 77 ARG A C 1
ATOM 621 O O . ARG A 1 77 ? -4.949 0.685 7.880 1.00 89.56 77 ARG A O 1
ATOM 628 N N . ILE A 1 78 ? -2.866 -0.099 8.226 1.00 91.69 78 ILE A N 1
ATOM 629 C CA . ILE A 1 78 ? -2.521 -0.346 6.827 1.00 91.69 78 ILE A CA 1
ATOM 630 C C . ILE A 1 78 ? -2.352 -1.845 6.621 1.00 91.69 78 ILE A C 1
ATOM 632 O O . ILE A 1 78 ? -1.401 -2.434 7.125 1.00 91.69 78 ILE A O 1
ATOM 636 N N . THR A 1 79 ? -3.217 -2.462 5.829 1.00 91.06 79 THR A N 1
ATOM 637 C CA . THR A 1 79 ? -3.067 -3.852 5.390 1.00 91.06 79 THR A CA 1
ATOM 638 C C . THR A 1 79 ? -2.576 -3.862 3.947 1.00 91.06 79 THR A C 1
ATOM 640 O O . THR A 1 79 ? -3.216 -3.287 3.069 1.00 91.06 79 THR A O 1
ATOM 643 N N . LEU A 1 80 ? -1.433 -4.505 3.701 1.00 89.44 80 LEU A N 1
ATOM 644 C CA . LEU A 1 80 ? -0.869 -4.676 2.361 1.00 89.44 80 LEU A CA 1
ATOM 645 C C . LEU A 1 80 ? -0.996 -6.147 1.976 1.00 89.44 80 LEU A C 1
ATOM 647 O O . LEU A 1 80 ? -0.362 -7.000 2.594 1.00 89.44 80 LEU A O 1
ATOM 651 N N . LEU A 1 81 ? -1.818 -6.441 0.974 1.00 87.62 81 LEU A N 1
ATOM 652 C CA . LEU A 1 81 ? -1.895 -7.770 0.381 1.00 87.62 81 LEU A CA 1
ATOM 653 C C . LEU A 1 81 ? -0.920 -7.884 -0.789 1.00 87.62 81 LEU A C 1
ATOM 655 O O . LEU A 1 81 ? -0.461 -6.890 -1.351 1.00 87.62 81 LEU A O 1
ATOM 659 N N . ARG A 1 82 ? -0.569 -9.124 -1.125 1.00 80.88 82 ARG A N 1
ATOM 660 C CA . ARG A 1 82 ? 0.339 -9.426 -2.228 1.00 80.88 82 ARG A CA 1
ATOM 661 C C . ARG A 1 82 ? -0.466 -9.644 -3.507 1.00 80.88 82 ARG A C 1
ATOM 663 O O . ARG A 1 82 ? -1.281 -10.564 -3.545 1.00 80.88 82 ARG A O 1
ATOM 670 N N . GLY A 1 83 ? -0.192 -8.845 -4.531 1.00 70.38 83 GLY A N 1
ATOM 671 C CA . GLY A 1 83 ? -0.687 -9.048 -5.886 1.00 70.38 83 GLY A CA 1
ATOM 672 C C . GLY A 1 83 ? 0.216 -9.986 -6.684 1.00 70.38 83 GLY A C 1
ATOM 673 O O . GLY A 1 83 ? 1.176 -10.584 -6.176 1.00 70.38 83 GLY A O 1
ATOM 674 N N . ASN A 1 84 ? -0.108 -10.165 -7.960 1.00 72.19 84 ASN A N 1
ATOM 675 C CA . ASN A 1 84 ? 0.655 -11.036 -8.852 1.00 72.19 84 ASN A CA 1
ATOM 676 C C . ASN A 1 84 ? 1.977 -10.392 -9.284 1.00 72.19 84 ASN A C 1
ATOM 678 O O . ASN A 1 84 ? 2.961 -11.122 -9.467 1.00 72.19 84 ASN A O 1
ATOM 682 N N . TYR A 1 85 ? 2.033 -9.060 -9.398 1.00 58.81 85 TYR A N 1
ATOM 683 C CA . TYR A 1 85 ? 3.238 -8.348 -9.832 1.00 58.81 85 TYR A CA 1
ATOM 684 C C . TYR A 1 85 ? 4.348 -8.309 -8.763 1.00 58.81 85 TYR A C 1
ATOM 686 O O . TYR A 1 85 ? 5.525 -8.184 -9.093 1.00 58.81 85 TYR A O 1
ATOM 694 N N . GLU A 1 86 ? 4.051 -8.598 -7.492 1.00 60.00 86 GLU A N 1
ATOM 695 C CA . GLU A 1 86 ? 5.048 -8.705 -6.411 1.00 60.00 86 GLU A CA 1
ATOM 696 C C . GLU A 1 86 ? 5.801 -10.057 -6.385 1.00 60.00 86 GLU A C 1
ATOM 698 O O . GLU A 1 86 ? 6.201 -10.570 -5.328 1.00 60.00 86 GLU A O 1
ATOM 703 N N . SER A 1 87 ? 6.001 -10.688 -7.543 1.00 58.22 87 SER A N 1
ATOM 704 C CA . SER A 1 87 ? 6.789 -11.914 -7.696 1.00 58.22 87 SER A CA 1
ATOM 705 C C . SER A 1 87 ? 8.126 -11.637 -8.389 1.00 58.22 87 SER A C 1
ATOM 707 O O . SER A 1 87 ? 8.223 -10.831 -9.309 1.00 58.22 87 SER A O 1
ATOM 709 N N . ARG A 1 88 ? 9.188 -12.337 -7.959 1.00 52.59 88 ARG A N 1
ATOM 710 C CA . ARG A 1 88 ? 10.558 -12.156 -8.484 1.00 52.59 88 ARG A CA 1
ATOM 711 C C . ARG A 1 88 ? 10.666 -12.407 -9.995 1.00 52.59 88 ARG A C 1
ATOM 713 O O . ARG A 1 88 ? 11.555 -11.860 -10.632 1.00 52.59 88 ARG A O 1
ATOM 720 N N . GLN A 1 89 ? 9.776 -13.224 -10.559 1.00 47.78 89 GLN A N 1
ATOM 721 C CA . GLN A 1 89 ? 9.713 -13.462 -12.003 1.00 47.78 89 GLN A CA 1
ATOM 722 C C . GLN A 1 89 ? 9.153 -12.267 -12.779 1.00 47.78 89 GLN A C 1
ATOM 724 O O . GLN A 1 89 ? 9.538 -12.079 -13.926 1.00 47.78 89 GLN A O 1
ATOM 729 N N . ILE A 1 90 ? 8.275 -11.463 -12.176 1.00 57.03 90 ILE A N 1
ATOM 730 C CA . ILE A 1 90 ? 7.632 -10.332 -12.848 1.00 57.03 90 ILE A CA 1
ATOM 731 C C . ILE A 1 90 ? 8.460 -9.053 -12.655 1.00 57.03 90 ILE A C 1
ATOM 733 O O . ILE A 1 90 ? 8.774 -8.384 -13.636 1.00 57.03 90 ILE A O 1
ATOM 737 N N . THR A 1 91 ? 8.990 -8.796 -11.457 1.00 56.34 91 THR A N 1
ATOM 738 C CA . THR A 1 91 ? 9.827 -7.604 -11.203 1.00 56.34 91 THR A CA 1
ATOM 739 C C . THR A 1 91 ? 11.160 -7.579 -11.966 1.00 56.34 91 THR A C 1
ATOM 741 O O . THR A 1 91 ? 11.728 -6.506 -12.170 1.00 56.34 91 THR A O 1
ATOM 744 N N . GLN A 1 92 ? 11.662 -8.738 -12.417 1.00 52.28 92 GLN A N 1
ATOM 745 C CA . GLN A 1 92 ? 12.818 -8.841 -13.325 1.00 52.28 92 GLN A CA 1
ATOM 746 C C . GLN A 1 92 ? 12.471 -8.560 -14.794 1.00 52.28 92 GLN A C 1
ATOM 748 O O . GLN A 1 92 ? 13.363 -8.244 -15.573 1.00 52.28 92 GLN A O 1
ATOM 753 N N . VAL A 1 93 ? 11.203 -8.703 -15.181 1.00 52.19 93 VAL A N 1
ATOM 754 C CA . VAL A 1 93 ? 10.746 -8.583 -16.573 1.00 52.19 93 VAL A CA 1
ATOM 755 C C . VAL A 1 93 ? 10.151 -7.200 -16.855 1.00 52.19 93 VAL A C 1
ATOM 757 O O . VAL A 1 93 ? 10.244 -6.726 -17.982 1.00 52.19 93 VAL A O 1
ATOM 760 N N . TYR A 1 94 ? 9.578 -6.533 -15.848 1.00 53.09 94 TYR A N 1
ATOM 761 C CA . TYR A 1 94 ? 8.786 -5.308 -16.030 1.00 53.09 94 TYR A CA 1
ATOM 762 C C . TYR A 1 94 ? 9.446 -4.008 -15.536 1.00 53.09 94 TYR A C 1
ATOM 764 O O . TYR A 1 94 ? 8.803 -2.962 -15.488 1.00 53.09 94 TYR A O 1
ATOM 772 N N . GLY A 1 95 ? 10.756 -4.034 -15.271 1.00 58.53 95 GLY A N 1
ATOM 773 C CA . GLY A 1 95 ? 11.569 -2.818 -15.138 1.00 58.53 95 GLY A CA 1
ATOM 774 C C . GLY A 1 95 ? 11.706 -2.253 -13.722 1.00 58.53 95 GLY A C 1
ATOM 775 O O . GLY A 1 95 ? 12.552 -1.385 -13.518 1.00 58.53 95 GLY A O 1
ATOM 776 N N . PHE A 1 96 ? 10.990 -2.776 -12.718 1.00 64.25 96 PHE A N 1
ATOM 777 C CA . PHE A 1 96 ? 11.204 -2.378 -11.317 1.00 64.25 96 PHE A CA 1
ATOM 778 C C . PHE A 1 96 ? 12.646 -2.640 -10.844 1.00 64.25 96 PHE A C 1
ATOM 780 O O . PHE A 1 96 ? 13.238 -1.828 -10.128 1.00 64.25 96 PHE A O 1
ATOM 787 N N . TYR A 1 97 ? 13.242 -3.759 -11.270 1.00 64.62 97 TYR A N 1
ATOM 788 C CA . TYR A 1 97 ? 14.640 -4.072 -10.969 1.00 64.62 97 TYR A CA 1
ATOM 789 C C . TYR A 1 97 ? 15.614 -3.040 -11.563 1.00 64.62 97 TYR A C 1
ATOM 791 O O . TYR A 1 97 ? 16.524 -2.586 -10.865 1.00 64.62 97 TYR A O 1
ATOM 799 N N . ASP A 1 98 ? 15.387 -2.616 -12.807 1.00 66.56 98 ASP A N 1
ATOM 800 C CA . ASP A 1 98 ? 16.213 -1.615 -13.491 1.00 66.56 98 ASP A CA 1
ATOM 801 C C . ASP A 1 98 ? 16.025 -0.217 -12.888 1.00 66.56 98 ASP A C 1
ATOM 803 O O . ASP A 1 98 ? 16.994 0.531 -12.734 1.00 66.56 98 ASP A O 1
ATOM 807 N N . GLU A 1 99 ? 14.803 0.128 -12.469 1.00 69.81 99 GLU A N 1
ATOM 808 C CA . GLU A 1 99 ? 14.512 1.366 -11.741 1.00 69.81 99 GLU A CA 1
ATOM 809 C C . GLU A 1 99 ? 15.286 1.413 -10.414 1.00 69.81 99 GLU A C 1
ATOM 811 O O . GLU A 1 99 ? 15.948 2.410 -10.109 1.00 69.81 99 GLU A O 1
ATOM 816 N N . CYS A 1 100 ? 15.278 0.312 -9.655 1.00 70.88 100 CYS A N 1
ATOM 817 C CA . CYS A 1 100 ? 16.037 0.190 -8.412 1.00 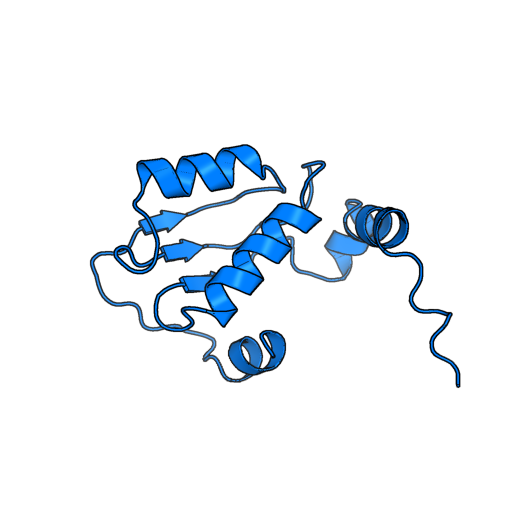70.88 100 CYS A CA 1
ATOM 818 C C . CYS A 1 100 ? 17.547 0.297 -8.654 1.00 70.88 100 CYS A C 1
ATOM 820 O O . CYS A 1 100 ? 18.230 1.025 -7.932 1.00 70.88 100 CYS A O 1
ATOM 822 N N . GLN A 1 101 ? 18.074 -0.386 -9.675 1.00 70.75 101 GLN A N 1
ATOM 823 C CA . GLN A 1 101 ? 19.492 -0.293 -10.032 1.00 70.75 101 GLN A CA 1
ATOM 824 C C . GLN A 1 101 ? 19.891 1.120 -10.470 1.00 70.75 101 GLN A C 1
ATOM 826 O O . GLN A 1 101 ? 20.965 1.588 -10.100 1.00 70.75 101 GLN A O 1
ATOM 831 N N . THR A 1 102 ? 19.035 1.816 -11.215 1.00 72.31 102 THR A N 1
ATOM 832 C CA . THR A 1 102 ? 19.309 3.176 -11.696 1.00 72.31 102 THR A CA 1
ATOM 833 C C . THR A 1 102 ? 19.288 4.190 -10.553 1.00 72.31 102 THR A C 1
ATOM 835 O O . THR A 1 102 ? 20.168 5.046 -10.477 1.00 72.31 102 THR A O 1
ATOM 838 N N . LYS A 1 103 ? 18.302 4.101 -9.649 1.00 71.69 103 LYS A N 1
ATOM 839 C CA . LYS A 1 103 ? 18.109 5.079 -8.564 1.00 71.69 103 LYS A CA 1
ATOM 840 C C . LYS A 1 103 ? 19.003 4.817 -7.345 1.00 71.69 103 LYS A C 1
ATOM 842 O O . LYS A 1 103 ? 19.471 5.773 -6.732 1.00 71.69 103 LYS A O 1
ATOM 847 N N . TYR A 1 104 ? 19.258 3.553 -6.994 1.00 68.12 104 TYR A N 1
ATOM 848 C CA . TYR A 1 104 ? 20.017 3.183 -5.787 1.00 68.12 104 TYR A CA 1
ATOM 849 C C . TYR A 1 104 ? 21.355 2.480 -6.050 1.00 68.12 104 TYR A C 1
ATOM 851 O O . TYR A 1 104 ? 22.154 2.345 -5.122 1.00 68.12 104 TYR A O 1
ATOM 859 N N . GLY A 1 105 ? 21.643 2.075 -7.289 1.00 60.50 105 GLY A N 1
ATOM 860 C CA . GLY A 1 105 ? 22.863 1.345 -7.639 1.00 60.50 105 GLY A CA 1
ATOM 861 C C . GLY A 1 105 ? 22.794 -0.161 -7.348 1.00 60.50 105 GLY A C 1
ATOM 862 O O . GLY A 1 105 ? 21.888 -0.661 -6.683 1.00 60.50 105 GLY A O 1
ATOM 863 N N . GLN A 1 106 ? 23.772 -0.916 -7.861 1.00 55.16 106 GLN A N 1
ATOM 864 C CA . GLN A 1 106 ? 23.930 -2.342 -7.550 1.00 55.16 106 GLN A CA 1
ATOM 865 C C . GLN A 1 106 ? 24.438 -2.556 -6.114 1.00 55.16 106 GLN A C 1
ATOM 867 O O . GLN A 1 106 ? 25.389 -1.906 -5.678 1.00 55.16 106 GLN A O 1
ATOM 872 N N . ILE A 1 107 ? 23.885 -3.556 -5.417 1.00 56.56 107 ILE A N 1
ATOM 873 C CA . ILE A 1 107 ? 24.298 -3.985 -4.062 1.00 56.56 107 ILE A CA 1
ATOM 874 C C . ILE A 1 107 ? 25.644 -4.762 -4.083 1.00 56.56 107 ILE A C 1
ATOM 876 O O . ILE A 1 107 ? 25.976 -5.483 -3.152 1.00 56.56 107 ILE A O 1
ATOM 880 N N . ASP A 1 108 ? 26.481 -4.598 -5.112 1.00 48.66 108 ASP A N 1
ATOM 881 C CA . ASP A 1 108 ? 27.795 -5.262 -5.213 1.00 48.66 108 ASP A CA 1
ATOM 882 C C . ASP A 1 108 ? 28.952 -4.465 -4.575 1.00 48.66 108 ASP A C 1
ATOM 884 O O . ASP A 1 108 ? 30.124 -4.806 -4.733 1.00 48.66 108 ASP A O 1
ATOM 888 N N . LYS A 1 109 ? 28.654 -3.421 -3.787 1.00 42.19 109 LYS A N 1
ATOM 889 C CA . LYS A 1 109 ? 29.658 -2.689 -2.986 1.00 42.19 109 LYS A CA 1
ATOM 890 C C . LYS A 1 109 ? 29.528 -2.861 -1.470 1.00 42.19 109 LYS A C 1
ATOM 892 O O . LYS A 1 109 ? 30.052 -2.039 -0.728 1.00 42.19 109 LYS A O 1
ATOM 897 N N . ILE A 1 110 ? 28.903 -3.938 -0.990 1.00 42.56 110 ILE A N 1
ATOM 898 C CA . ILE A 1 110 ? 29.006 -4.341 0.426 1.00 42.56 110 ILE A CA 1
ATOM 899 C C . ILE A 1 110 ? 29.711 -5.701 0.515 1.00 42.56 110 ILE A C 1
ATOM 901 O O . ILE A 1 110 ? 29.147 -6.724 0.889 1.00 42.56 110 ILE A O 1
ATOM 905 N N . ARG A 1 111 ? 30.987 -5.696 0.124 1.00 42.34 111 ARG A N 1
ATOM 906 C CA . ARG A 1 111 ? 32.002 -6.639 0.599 1.00 42.34 111 ARG A CA 1
ATOM 907 C C . ARG A 1 111 ? 33.083 -5.822 1.294 1.00 42.34 111 ARG A C 1
ATOM 909 O O . ARG A 1 111 ? 34.064 -5.462 0.653 1.00 42.34 111 ARG A O 1
ATOM 916 N N . THR A 1 112 ? 32.897 -5.501 2.569 1.00 35.91 112 THR A N 1
ATOM 917 C CA . THR A 1 112 ? 33.958 -5.516 3.593 1.00 35.91 112 THR A CA 1
ATOM 918 C C . THR A 1 112 ? 33.316 -5.486 4.969 1.00 35.91 112 THR A C 1
ATOM 920 O O . THR A 1 112 ? 32.346 -4.714 5.132 1.00 35.91 112 THR A O 1
#

Secondary structure (DSSP, 8-state):
-HHHHHHHS-SS---PSSEEEE---TT-HHHHHHHHHHH--TTTSEEEE-S--SSSSTTHHHHHHHHHHHHHH-TTTEEE---SSSSHHHHTTSSHHHHHHHHH--GGG---

pLDDT: mean 78.13, std 14.35, range [35.91, 93.56]

Radius of gyration: 14.83 Å; chains: 1; bounding box: 49×28×29 Å

InterPro domains:
  IPR004843 Calcineurin-like, phosphoesterase domain [PF00149] (18-107)
  IPR006186 Serine/threonine-specific protein phosphatase/bis(5-nucleosyl)-tetraphosphatase [PR00114] (18-45)
  IPR006186 Serine/threonine-specific protein phosphatase/bis(5-nucleosyl)-tetraphosphatase [PR00114] (47-74)
  IPR006186 Serine/threonine-specific protein phosphatase/bis(5-nucleosyl)-tetraphosphatase [PR00114] (80-104)
  IPR006186 Serine/threonine-specific protein phosphatase/bis(5-nucleosyl)-tetraphosphatase [SM00156] (1-110)
  IPR029052 Metallo-dependent phosphatase-like [G3DSA:3.60.21.10] (1-111)
  IPR029052 Metallo-dependent phosphatase-like [SSF56300] (2-105)
  IPR047129 Serine/Threonine protein phosphatase PP2A-like [PTHR45619] (2-107)